Protein AF-A0A9E6J7W2-F1 (afdb_monomer_lite)

Foldseek 3Di:
DDDDDDDDDDDDDDDDDDDDDDDDDDDDDPPPQDFFLDPDLVVLQVLCVVVVWDWDPPQAEPVRFTWTADPPDVQGIWTQDGVRPQQFGIWGFVDSNLSRDPVGTPATAHSNRHHDGD

Structure (mmCIF, N/CA/C/O backbone):
data_AF-A0A9E6J7W2-F1
#
_entry.id   AF-A0A9E6J7W2-F1
#
loop_
_atom_site.group_PDB
_atom_site.id
_atom_site.type_symbol
_atom_site.label_atom_id
_atom_site.label_alt_id
_atom_site.label_comp_id
_atom_site.label_asym_id
_atom_site.label_entity_id
_atom_site.label_seq_id
_atom_site.pdbx_PDB_ins_code
_atom_site.Cartn_x
_atom_site.Cartn_y
_atom_site.Cartn_z
_atom_site.occupancy
_atom_site.B_iso_or_equiv
_atom_site.auth_seq_id
_atom_site.auth_comp_id
_atom_site.auth_asym_id
_atom_site.auth_atom_id
_atom_site.pdbx_PDB_model_num
ATOM 1 N N . MET A 1 1 ? 26.003 11.229 -41.371 1.00 37.41 1 MET A N 1
ATOM 2 C CA . MET A 1 1 ? 25.160 12.398 -41.080 1.00 37.41 1 MET A CA 1
ATOM 3 C C . MET A 1 1 ? 24.030 11.949 -40.191 1.00 37.41 1 MET A C 1
ATOM 5 O O . MET A 1 1 ? 23.267 11.060 -40.543 1.00 37.41 1 MET A O 1
ATOM 9 N N . ASP A 1 2 ? 24.050 12.538 -39.017 1.00 40.38 2 ASP A N 1
ATOM 10 C CA . ASP A 1 2 ? 23.169 12.412 -37.876 1.00 40.38 2 ASP A CA 1
ATOM 11 C C . ASP A 1 2 ? 21.709 12.703 -38.221 1.00 40.38 2 ASP A C 1
ATOM 13 O O . ASP A 1 2 ? 21.429 13.622 -38.990 1.00 40.38 2 ASP A O 1
ATOM 17 N N . SER A 1 3 ? 20.788 11.963 -37.597 1.00 37.66 3 SER A N 1
ATOM 18 C CA . SER A 1 3 ? 19.482 12.466 -37.140 1.00 37.66 3 SER A CA 1
ATOM 19 C C . SER A 1 3 ? 18.803 11.414 -36.262 1.00 37.66 3 SER A C 1
ATOM 21 O O . SER A 1 3 ? 18.032 10.575 -36.722 1.00 37.66 3 SER A O 1
ATOM 23 N N . VAL A 1 4 ? 19.113 11.460 -34.966 1.00 40.34 4 VAL A N 1
ATOM 24 C CA . VAL A 1 4 ? 18.351 10.785 -33.912 1.00 40.34 4 VAL A CA 1
ATOM 25 C C . VAL A 1 4 ? 17.054 11.558 -33.680 1.00 40.34 4 VAL A C 1
ATOM 27 O O . VAL A 1 4 ? 17.049 12.625 -33.076 1.00 40.34 4 VAL A O 1
ATOM 30 N N . SER A 1 5 ? 15.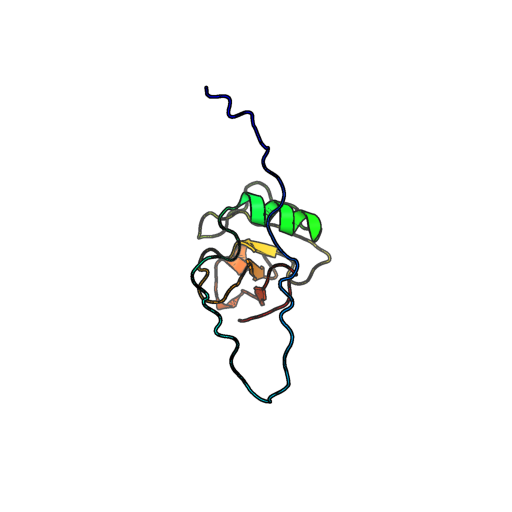941 11.029 -34.182 1.00 39.81 5 SER A N 1
ATOM 31 C CA . SER A 1 5 ? 14.605 11.467 -33.784 1.00 39.81 5 SER A CA 1
ATOM 32 C C . SER A 1 5 ? 13.992 10.419 -32.867 1.00 39.81 5 SER A C 1
ATOM 34 O O . SER A 1 5 ? 13.732 9.296 -33.281 1.00 39.81 5 SER A O 1
ATOM 36 N N . SER A 1 6 ? 13.827 10.831 -31.608 1.00 46.38 6 SER A N 1
ATOM 37 C CA . SER A 1 6 ? 12.690 10.557 -30.726 1.00 46.38 6 SER A CA 1
ATOM 38 C C . SER A 1 6 ? 11.976 9.215 -30.920 1.00 46.38 6 SER A C 1
ATOM 40 O O . SER A 1 6 ? 11.164 9.062 -31.831 1.00 46.38 6 SER A O 1
ATOM 42 N N . PHE A 1 7 ? 12.177 8.288 -29.981 1.00 36.03 7 PHE A N 1
ATOM 43 C CA . PHE A 1 7 ? 11.161 7.282 -29.690 1.00 36.03 7 PHE A CA 1
ATOM 44 C C . PHE A 1 7 ? 10.775 7.369 -28.218 1.00 36.03 7 PHE A C 1
ATOM 46 O O . PHE A 1 7 ? 11.618 7.396 -27.321 1.00 36.03 7 PHE A O 1
ATOM 53 N N . GLN A 1 8 ? 9.474 7.535 -28.027 1.00 35.81 8 GLN A N 1
ATOM 54 C CA . GLN A 1 8 ? 8.803 7.897 -26.796 1.00 35.81 8 GLN A CA 1
ATOM 55 C C . GLN A 1 8 ? 8.877 6.787 -25.746 1.00 35.81 8 GLN A C 1
ATOM 57 O O . GLN A 1 8 ? 8.942 5.599 -26.047 1.00 35.81 8 GLN A O 1
ATOM 62 N N . SER A 1 9 ? 8.796 7.229 -24.494 1.00 45.75 9 SER A N 1
ATOM 63 C CA . SER A 1 9 ? 8.381 6.453 -23.332 1.00 45.75 9 SER A CA 1
ATOM 64 C C . SER A 1 9 ? 7.164 5.577 -23.645 1.00 45.75 9 SER A C 1
ATOM 66 O O . SER A 1 9 ? 6.057 6.087 -23.820 1.00 45.75 9 SER A O 1
ATOM 68 N N . GLY A 1 10 ? 7.377 4.270 -23.676 1.00 41.31 10 GLY A N 1
ATOM 69 C CA . GLY A 1 10 ? 6.337 3.268 -23.835 1.00 41.31 10 GLY A CA 1
ATOM 70 C C . GLY A 1 10 ? 6.971 1.885 -23.796 1.00 41.31 10 GLY A C 1
ATOM 71 O O . GLY A 1 10 ? 7.944 1.630 -24.493 1.00 41.31 10 GLY A O 1
ATOM 72 N N . ASP A 1 11 ? 6.408 1.021 -22.960 1.00 39.44 11 ASP A N 1
ATOM 73 C CA . ASP A 1 11 ? 6.429 -0.431 -23.140 1.00 39.44 11 ASP A CA 1
ATOM 74 C C . ASP A 1 11 ? 7.755 -1.170 -22.887 1.00 39.44 11 ASP A C 1
ATOM 76 O O . ASP A 1 11 ? 8.495 -1.536 -23.792 1.00 39.44 11 ASP A O 1
ATOM 80 N N . TYR A 1 12 ? 7.990 -1.527 -21.623 1.00 38.62 12 TYR A N 1
ATOM 81 C CA . TYR A 1 12 ? 8.848 -2.654 -21.238 1.00 38.62 12 TYR A CA 1
ATOM 82 C C . TYR A 1 12 ? 8.186 -3.359 -20.040 1.00 38.62 12 TYR A C 1
ATOM 84 O O . TYR A 1 12 ? 7.742 -2.706 -19.104 1.00 38.62 12 TYR A O 1
ATOM 92 N N . SER A 1 13 ? 8.080 -4.682 -19.947 1.00 42.00 13 SER A N 1
ATOM 93 C CA . SER A 1 13 ? 8.609 -5.751 -20.788 1.00 42.00 13 SER A CA 1
ATOM 94 C C . SER A 1 13 ? 7.959 -7.058 -20.323 1.00 42.00 13 SER A C 1
ATOM 96 O O . SER A 1 13 ? 7.868 -7.280 -19.112 1.00 42.00 13 SER A O 1
ATOM 98 N N . GLY A 1 14 ? 7.517 -7.936 -21.226 1.00 34.50 14 GLY A N 1
ATOM 99 C CA . GLY A 1 14 ? 6.951 -9.214 -20.787 1.00 34.50 14 GLY A CA 1
ATOM 100 C C . GLY A 1 14 ? 6.360 -10.123 -21.859 1.00 34.50 14 GLY A C 1
ATOM 101 O O . GLY A 1 14 ? 5.227 -10.552 -21.700 1.00 34.50 14 GLY A O 1
ATOM 102 N N . ALA A 1 15 ? 7.101 -10.448 -22.918 1.00 33.97 15 ALA A N 1
ATOM 103 C CA . ALA A 1 15 ? 6.857 -11.634 -23.754 1.00 33.97 15 ALA A CA 1
ATOM 104 C C . ALA A 1 15 ? 8.132 -11.898 -24.574 1.00 33.97 15 ALA A C 1
ATOM 106 O O . ALA A 1 15 ? 8.554 -11.057 -25.353 1.00 33.97 15 ALA A O 1
ATOM 107 N N . ALA A 1 16 ? 8.918 -12.922 -24.244 1.00 32.53 16 ALA A N 1
ATOM 108 C CA . ALA A 1 16 ? 8.811 -14.290 -24.764 1.00 32.53 16 ALA A CA 1
ATOM 109 C C . ALA A 1 16 ? 9.997 -14.586 -25.703 1.00 32.53 16 ALA A C 1
ATOM 111 O O . ALA A 1 16 ? 9.915 -14.435 -26.915 1.00 32.53 16 ALA A O 1
ATOM 112 N N . VAL A 1 17 ? 11.110 -15.040 -25.122 1.00 32.12 17 VAL A N 1
ATOM 113 C CA . VAL A 1 17 ? 12.113 -15.839 -25.839 1.00 32.12 17 VAL A CA 1
ATOM 114 C C . VAL A 1 17 ? 11.833 -17.305 -25.517 1.00 32.12 17 VAL A C 1
ATOM 116 O O . VAL A 1 17 ? 12.159 -17.788 -24.436 1.00 32.12 17 VAL A O 1
ATOM 119 N N . ALA A 1 18 ? 11.153 -17.997 -26.430 1.00 33.44 18 ALA A N 1
ATOM 120 C CA . ALA A 1 18 ? 10.951 -19.439 -26.365 1.00 33.44 18 ALA A CA 1
ATOM 121 C C . ALA A 1 18 ? 12.073 -20.127 -27.154 1.00 33.44 18 ALA A C 1
ATOM 123 O O . ALA A 1 18 ? 12.047 -20.162 -28.382 1.00 33.44 18 ALA A O 1
ATOM 124 N N . ALA A 1 19 ? 13.063 -20.662 -26.439 1.00 34.28 19 ALA A N 1
ATOM 125 C CA . ALA A 1 19 ? 13.975 -21.670 -26.963 1.00 34.28 19 ALA A CA 1
ATOM 126 C C . ALA A 1 19 ? 13.446 -23.065 -26.590 1.00 34.28 19 ALA A C 1
ATOM 128 O O . ALA A 1 19 ? 12.995 -23.306 -25.471 1.00 34.28 19 ALA A O 1
ATOM 129 N N . VAL A 1 20 ? 13.480 -23.956 -27.575 1.00 37.06 20 VAL A N 1
ATOM 130 C CA . VAL A 1 20 ? 13.085 -25.368 -27.541 1.00 37.06 20 VAL A CA 1
ATOM 131 C C . VAL A 1 20 ? 13.962 -26.167 -26.564 1.00 37.06 20 VAL A C 1
ATOM 133 O O . VAL A 1 20 ? 15.180 -26.020 -26.600 1.00 37.06 20 VAL A O 1
ATOM 136 N N . GLY A 1 21 ? 13.373 -27.072 -25.766 1.00 34.47 21 GLY A N 1
ATOM 137 C CA . GLY A 1 21 ? 14.121 -28.190 -25.160 1.00 34.47 21 GLY A CA 1
ATOM 138 C C . GLY A 1 21 ? 13.737 -28.618 -23.733 1.00 34.47 21 GLY A C 1
ATOM 139 O O . GLY A 1 21 ? 14.224 -28.055 -22.767 1.00 34.47 21 GLY A O 1
ATOM 140 N N . ILE A 1 22 ? 12.918 -29.673 -23.641 1.00 41.28 22 ILE A N 1
ATOM 141 C CA . ILE A 1 22 ? 13.009 -30.838 -22.726 1.00 41.28 22 ILE A CA 1
ATOM 142 C C . ILE A 1 22 ? 13.142 -30.610 -21.192 1.00 41.28 22 ILE A C 1
ATOM 144 O O . ILE A 1 22 ? 14.193 -30.291 -20.652 1.00 41.28 22 ILE A O 1
ATOM 148 N N . VAL A 1 23 ? 12.033 -30.934 -20.507 1.00 47.88 23 VAL A N 1
ATOM 149 C CA . VAL A 1 23 ? 11.838 -31.600 -19.193 1.00 47.88 23 VAL A CA 1
ATOM 150 C C . VAL A 1 23 ? 13.066 -31.835 -18.291 1.00 47.88 23 VAL A C 1
ATOM 152 O O . VAL A 1 23 ? 13.894 -32.687 -18.593 1.00 47.88 23 VAL A O 1
ATOM 155 N N . CYS A 1 24 ? 13.045 -31.271 -17.069 1.00 29.14 24 CYS A N 1
ATOM 156 C CA . CYS A 1 24 ? 13.296 -32.043 -15.841 1.00 29.14 24 CYS A CA 1
ATOM 157 C C . CYS A 1 24 ? 12.790 -31.354 -14.555 1.00 29.14 24 CYS A C 1
ATOM 159 O O . CYS A 1 24 ? 12.589 -30.146 -14.477 1.00 29.14 24 CYS A O 1
ATOM 161 N N . LYS A 1 25 ? 12.533 -32.196 -13.556 1.00 40.50 25 LYS A N 1
ATOM 162 C CA . LYS A 1 25 ? 11.886 -31.970 -12.259 1.00 40.50 25 LYS A CA 1
ATOM 163 C C . LYS A 1 25 ? 12.780 -31.171 -11.287 1.00 40.50 25 LYS A C 1
ATOM 165 O O . LYS A 1 25 ? 13.980 -31.392 -11.245 1.00 40.50 25 LYS A O 1
ATOM 170 N N . ALA A 1 26 ? 12.132 -30.399 -10.408 1.00 39.62 26 ALA A N 1
ATOM 171 C CA . ALA A 1 26 ? 12.634 -29.841 -9.141 1.00 39.62 26 ALA A CA 1
ATOM 172 C C . ALA A 1 26 ? 13.436 -28.515 -9.159 1.00 39.62 26 ALA A C 1
ATOM 174 O O . ALA A 1 26 ? 14.560 -28.418 -9.628 1.00 39.62 26 ALA A O 1
ATOM 175 N N . CYS A 1 27 ? 12.819 -27.524 -8.499 1.00 43.03 27 CYS A N 1
ATOM 176 C CA . CYS A 1 27 ? 13.409 -26.538 -7.587 1.00 43.03 27 CYS A CA 1
ATOM 177 C C . CYS A 1 27 ? 14.731 -25.867 -8.004 1.00 43.03 27 CYS A C 1
ATOM 179 O O . CYS A 1 27 ? 15.810 -26.354 -7.681 1.00 43.03 27 CYS A O 1
ATOM 181 N N . LYS A 1 28 ? 14.619 -24.668 -8.590 1.00 43.34 28 LYS A N 1
ATOM 182 C CA . LYS A 1 28 ? 15.223 -23.399 -8.119 1.00 43.34 28 LYS A CA 1
ATOM 183 C C . LYS A 1 28 ? 15.224 -22.399 -9.276 1.00 43.34 28 LYS A C 1
ATOM 185 O O . LYS A 1 28 ? 16.207 -22.257 -9.994 1.00 43.34 28 LYS A O 1
ATOM 190 N N . ALA A 1 29 ? 14.125 -21.657 -9.419 1.00 43.91 29 ALA A N 1
ATOM 191 C CA . ALA A 1 29 ? 14.202 -20.369 -10.094 1.00 43.91 29 ALA A CA 1
ATOM 192 C C . ALA A 1 29 ? 15.068 -19.467 -9.208 1.00 43.91 29 ALA A C 1
ATOM 194 O O . ALA A 1 29 ? 14.683 -19.131 -8.085 1.00 43.91 29 ALA A O 1
ATOM 195 N N . THR A 1 30 ? 16.265 -19.143 -9.679 1.00 45.91 30 THR A N 1
ATOM 196 C CA . THR A 1 30 ? 17.186 -18.191 -9.065 1.00 45.91 30 THR A CA 1
ATOM 197 C C . THR A 1 30 ? 16.527 -16.812 -9.050 1.00 45.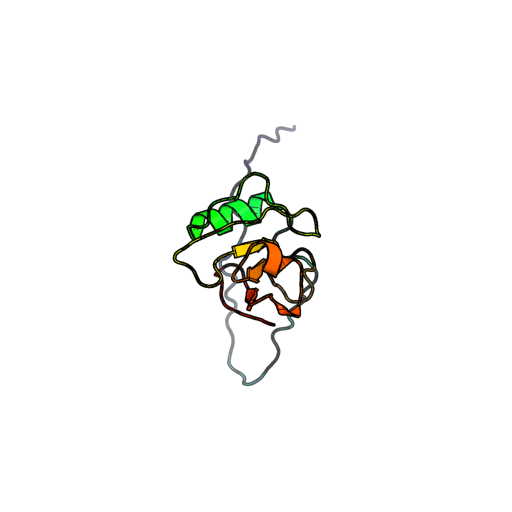91 30 THR A C 1
ATOM 199 O O . THR A 1 30 ? 16.711 -15.996 -9.948 1.00 45.91 30 THR A O 1
ATOM 202 N N . ARG A 1 31 ? 15.705 -16.538 -8.027 1.00 44.91 31 ARG A N 1
ATOM 203 C CA . ARG A 1 31 ? 15.174 -15.195 -7.791 1.00 44.91 31 ARG A CA 1
ATOM 204 C C . ARG A 1 31 ? 16.343 -14.299 -7.394 1.00 44.91 31 ARG A C 1
ATOM 206 O O . ARG A 1 31 ? 16.694 -14.213 -6.221 1.00 44.91 31 ARG A O 1
ATOM 213 N N . LYS A 1 32 ? 16.952 -13.626 -8.365 1.00 45.03 32 LYS A N 1
ATOM 214 C CA . LYS A 1 32 ? 17.808 -12.475 -8.092 1.00 45.03 32 LYS A CA 1
ATOM 215 C C . LYS A 1 32 ? 16.881 -11.326 -7.679 1.00 45.03 32 LYS A C 1
ATOM 217 O O . LYS A 1 32 ? 16.448 -10.542 -8.514 1.00 45.03 32 LYS A O 1
ATOM 222 N N . ILE A 1 33 ? 16.469 -11.308 -6.410 1.00 54.25 33 ILE A N 1
ATOM 223 C CA . ILE A 1 33 ? 15.690 -10.206 -5.839 1.00 54.25 33 ILE A CA 1
ATOM 224 C C . ILE A 1 33 ? 16.689 -9.186 -5.322 1.00 54.25 33 ILE A C 1
ATOM 226 O O . ILE A 1 33 ? 17.279 -9.370 -4.262 1.00 54.25 33 ILE A O 1
ATOM 230 N N . THR A 1 34 ? 16.915 -8.129 -6.084 1.00 58.47 34 THR A N 1
ATOM 231 C CA . THR A 1 34 ? 17.732 -7.008 -5.624 1.00 58.47 34 THR A CA 1
ATOM 232 C C . THR A 1 34 ? 17.026 -5.720 -6.013 1.00 58.47 34 THR A C 1
ATOM 234 O O . THR A 1 34 ? 17.372 -5.120 -7.024 1.00 58.47 34 THR A O 1
ATOM 237 N N . GLY A 1 35 ? 15.996 -5.346 -5.247 1.00 61.88 35 GLY A N 1
ATOM 238 C CA . GLY A 1 35 ? 15.332 -4.048 -5.377 1.00 61.88 35 GLY A CA 1
ATOM 239 C C . GLY A 1 35 ? 13.844 -4.048 -5.001 1.00 61.88 35 GLY A C 1
ATOM 240 O O . GLY A 1 35 ? 13.199 -5.101 -5.005 1.00 61.88 35 GLY A O 1
ATOM 241 N N . PRO A 1 36 ? 13.285 -2.876 -4.649 1.00 69.69 36 PRO A N 1
ATOM 242 C CA . PRO A 1 36 ? 11.846 -2.704 -4.454 1.00 69.69 36 PRO A CA 1
ATOM 243 C C . PRO A 1 36 ? 11.075 -3.079 -5.724 1.00 69.69 36 PRO A C 1
ATOM 245 O O . PRO A 1 36 ? 11.543 -2.856 -6.833 1.00 69.69 36 PRO A O 1
ATOM 248 N N . ALA A 1 37 ? 9.867 -3.644 -5.593 1.00 74.62 37 ALA A N 1
ATOM 249 C CA . ALA A 1 37 ? 9.099 -4.032 -6.784 1.00 74.62 37 ALA A CA 1
ATOM 250 C C . ALA A 1 37 ? 8.571 -2.827 -7.593 1.00 74.62 37 ALA A C 1
ATOM 252 O O . ALA A 1 37 ? 8.127 -3.015 -8.730 1.00 74.62 37 ALA A O 1
ATOM 253 N N . PHE A 1 38 ? 8.611 -1.631 -6.994 1.00 77.25 38 PHE A N 1
ATOM 254 C CA . PHE A 1 38 ? 8.387 -0.335 -7.632 1.00 77.25 38 PHE A CA 1
ATOM 255 C C . PHE A 1 38 ? 9.542 0.605 -7.289 1.00 77.25 38 PHE A C 1
ATOM 257 O O . PHE A 1 38 ? 9.785 0.880 -6.107 1.00 77.25 38 PHE A O 1
ATOM 264 N N . GLU A 1 39 ? 10.191 1.158 -8.308 1.00 71.69 39 GLU A N 1
ATOM 265 C CA . GLU A 1 39 ? 11.303 2.099 -8.138 1.00 71.69 39 GLU A CA 1
ATOM 266 C C . GLU A 1 39 ? 10.787 3.437 -7.589 1.00 71.69 39 GLU A C 1
ATOM 268 O O . GLU A 1 39 ? 11.386 4.054 -6.701 1.00 71.69 39 GLU A O 1
ATOM 273 N N . THR A 1 40 ? 9.589 3.850 -8.021 1.00 80.12 40 THR A N 1
ATOM 274 C CA . THR A 1 40 ? 8.979 5.130 -7.632 1.00 80.12 40 THR A CA 1
ATOM 275 C C . THR A 1 40 ? 7.643 4.972 -6.901 1.00 80.12 40 THR A C 1
ATOM 277 O O . THR A 1 40 ? 6.979 3.936 -6.934 1.00 80.12 40 THR A O 1
ATOM 280 N N . THR A 1 41 ? 7.238 6.016 -6.171 1.00 80.44 41 THR A N 1
ATOM 281 C CA . THR A 1 41 ? 5.916 6.072 -5.525 1.00 80.44 41 THR A CA 1
ATOM 282 C C . THR A 1 41 ? 4.786 6.294 -6.528 1.00 80.44 41 THR A C 1
ATOM 284 O O . THR A 1 41 ? 3.647 5.958 -6.212 1.00 80.44 41 THR A O 1
ATOM 287 N N . ALA A 1 42 ? 5.092 6.847 -7.706 1.00 82.19 42 ALA A N 1
ATOM 288 C CA . ALA A 1 42 ? 4.139 7.062 -8.788 1.00 82.19 42 ALA A CA 1
ATOM 289 C C . ALA A 1 42 ? 3.704 5.728 -9.409 1.00 82.19 42 ALA A C 1
ATOM 291 O O . ALA A 1 42 ? 2.514 5.444 -9.445 1.00 82.19 42 ALA A O 1
ATOM 292 N N . GLU A 1 43 ? 4.652 4.847 -9.741 1.00 82.88 43 GLU A N 1
ATOM 293 C CA . GLU A 1 43 ? 4.346 3.505 -10.266 1.00 82.88 43 GLU A CA 1
ATOM 294 C C . GLU A 1 43 ? 3.471 2.691 -9.305 1.00 82.88 43 GLU A C 1
ATOM 296 O O . GLU A 1 43 ? 2.497 2.048 -9.704 1.00 82.88 43 GLU A O 1
ATOM 301 N N . ALA A 1 44 ? 3.788 2.756 -8.009 1.00 83.56 44 ALA A N 1
ATOM 302 C CA . ALA A 1 44 ? 2.985 2.115 -6.976 1.00 83.56 44 ALA A CA 1
ATOM 303 C C . ALA A 1 44 ? 1.570 2.715 -6.892 1.00 83.56 44 ALA A C 1
ATOM 305 O O . ALA A 1 44 ? 0.619 1.986 -6.616 1.00 83.56 44 ALA A O 1
ATOM 306 N N . ALA A 1 45 ? 1.420 4.024 -7.130 1.00 85.19 45 ALA A N 1
ATOM 307 C CA . ALA A 1 45 ? 0.126 4.700 -7.152 1.00 85.19 45 ALA A CA 1
ATOM 308 C C . ALA A 1 45 ? -0.716 4.279 -8.360 1.00 85.19 45 ALA A C 1
ATOM 310 O O . ALA A 1 45 ? -1.899 3.993 -8.193 1.00 85.19 45 ALA A O 1
ATOM 311 N N . ASP A 1 46 ? -0.110 4.181 -9.542 1.00 86.19 46 ASP A N 1
ATOM 312 C CA . ASP A 1 46 ? -0.797 3.758 -10.763 1.00 86.19 46 ASP A CA 1
ATOM 313 C C . ASP A 1 46 ? -1.279 2.312 -10.646 1.00 86.19 46 ASP A C 1
ATOM 315 O O . ASP A 1 46 ? -2.421 1.994 -10.984 1.00 86.19 46 ASP A O 1
ATOM 319 N N . GLN A 1 47 ? -0.440 1.427 -10.099 1.00 86.00 47 GLN A N 1
ATOM 320 C CA . GLN A 1 47 ? -0.842 0.047 -9.846 1.00 86.00 47 GLN A CA 1
ATOM 321 C C . GLN A 1 47 ? -1.932 -0.034 -8.769 1.00 86.00 47 GLN A C 1
ATOM 323 O O . GLN A 1 47 ? -2.925 -0.737 -8.948 1.00 86.00 47 GLN A O 1
ATOM 328 N N . ALA A 1 48 ? -1.806 0.724 -7.677 1.00 86.62 48 ALA A N 1
ATOM 329 C CA . ALA A 1 48 ? -2.846 0.809 -6.654 1.00 86.62 48 ALA A CA 1
ATOM 330 C C . ALA A 1 48 ? -4.181 1.308 -7.241 1.00 86.62 48 ALA A C 1
ATOM 332 O O . ALA A 1 48 ? -5.238 0.762 -6.918 1.00 86.62 48 ALA A O 1
ATOM 333 N N . ALA A 1 49 ? -4.142 2.288 -8.148 1.00 87.75 49 ALA A N 1
ATOM 334 C CA . ALA A 1 49 ? -5.318 2.812 -8.834 1.00 87.75 49 ALA A CA 1
ATOM 335 C C . ALA A 1 49 ? -5.991 1.752 -9.720 1.00 87.75 49 ALA A C 1
ATOM 337 O O . ALA A 1 49 ? -7.215 1.617 -9.668 1.00 87.75 49 ALA A O 1
ATOM 338 N N . LYS A 1 50 ? -5.216 0.939 -10.456 1.00 88.44 50 LYS A N 1
ATOM 339 C CA . LYS A 1 50 ? -5.739 -0.209 -11.231 1.00 88.44 50 LYS A CA 1
ATOM 340 C C . LYS A 1 50 ? -6.455 -1.231 -10.345 1.00 88.44 50 LYS A C 1
ATOM 342 O O . LYS A 1 50 ? -7.458 -1.806 -10.751 1.00 88.44 50 LYS A O 1
ATOM 347 N N . LEU A 1 51 ? -5.980 -1.406 -9.113 1.00 84.31 51 LEU A N 1
ATOM 348 C CA . LEU A 1 51 ? -6.569 -2.294 -8.104 1.00 84.31 51 LEU A CA 1
ATOM 349 C C . LEU A 1 51 ? -7.744 -1.646 -7.341 1.00 84.31 51 LEU A C 1
ATOM 351 O O . LEU A 1 51 ? -8.293 -2.229 -6.405 1.00 84.31 51 LEU A O 1
ATOM 355 N N . GLY A 1 52 ? -8.137 -0.424 -7.713 1.00 89.38 52 GLY A N 1
ATOM 356 C CA . GLY A 1 52 ? -9.263 0.299 -7.121 1.00 89.38 52 GLY A CA 1
ATOM 357 C C . GLY A 1 52 ? -8.948 1.008 -5.802 1.00 89.38 52 GLY A C 1
ATOM 358 O O . GLY A 1 52 ? -9.868 1.459 -5.113 1.00 89.38 52 GLY A O 1
ATOM 359 N N . TYR A 1 53 ? -7.672 1.126 -5.433 1.00 90.62 53 TYR A N 1
ATOM 360 C CA . TYR A 1 53 ? -7.253 1.907 -4.276 1.00 90.62 53 TYR A CA 1
ATOM 361 C C . TYR A 1 53 ? -7.176 3.387 -4.613 1.00 90.62 53 TYR A C 1
ATOM 363 O O . TYR A 1 53 ? -6.794 3.793 -5.708 1.00 90.62 53 TYR A O 1
ATOM 371 N N . LYS A 1 54 ? -7.525 4.213 -3.629 1.00 88.94 54 LYS A N 1
ATOM 372 C CA . LYS A 1 54 ? -7.451 5.668 -3.731 1.00 88.94 54 LYS A CA 1
ATOM 373 C C . LYS A 1 54 ? -6.377 6.189 -2.793 1.00 88.94 54 LYS A C 1
ATOM 375 O O . LYS A 1 54 ? -6.292 5.745 -1.649 1.00 88.94 54 LYS A O 1
ATOM 380 N N . GLU A 1 55 ? -5.574 7.137 -3.265 1.00 88.00 55 GLU A N 1
ATOM 381 C CA . GLU A 1 55 ? -4.604 7.826 -2.414 1.00 88.00 55 GLU A CA 1
ATOM 382 C C . GLU A 1 55 ? -5.334 8.554 -1.280 1.00 88.00 55 GLU A C 1
ATOM 384 O O . GLU A 1 55 ? -6.284 9.311 -1.503 1.00 88.00 55 GLU A O 1
ATOM 389 N N . VAL A 1 56 ? -4.879 8.333 -0.049 1.00 85.25 56 VAL A N 1
ATOM 390 C CA . VAL A 1 56 ? -5.345 9.082 1.113 1.00 85.25 56 VAL A CA 1
ATOM 391 C C . VAL A 1 56 ? -4.478 10.331 1.219 1.00 85.25 56 VAL A C 1
ATOM 393 O O . VAL A 1 56 ? -3.364 10.290 1.742 1.00 85.25 56 VAL A O 1
ATOM 396 N N . LYS A 1 57 ? -4.981 11.452 0.690 1.00 79.81 57 LYS A N 1
ATOM 397 C CA . LYS A 1 57 ? -4.272 12.741 0.709 1.00 79.81 57 LYS A CA 1
ATOM 398 C C . LYS A 1 57 ? -3.847 13.096 2.139 1.00 79.81 57 LYS A C 1
ATOM 400 O O . LYS A 1 57 ? -4.676 13.121 3.044 1.00 79.81 57 LYS A O 1
ATOM 405 N N . GLY A 1 58 ? -2.555 13.358 2.332 1.00 74.44 58 GLY A N 1
ATOM 406 C CA . GLY A 1 58 ? -1.976 13.721 3.632 1.00 74.44 58 GLY A CA 1
ATOM 407 C C . GLY A 1 58 ? -1.655 12.545 4.562 1.00 74.44 58 GLY A C 1
ATOM 408 O O . GLY A 1 58 ? -1.002 12.753 5.582 1.00 74.44 58 GLY A O 1
ATOM 409 N N . ALA A 1 59 ? -2.039 11.309 4.222 1.00 76.81 59 ALA A N 1
ATOM 410 C CA . ALA A 1 59 ? -1.627 10.135 4.981 1.00 76.81 59 ALA A CA 1
ATOM 411 C C . ALA A 1 59 ? -0.311 9.581 4.423 1.00 76.81 59 ALA A C 1
ATOM 413 O O . ALA A 1 59 ? -0.255 8.996 3.339 1.00 76.81 59 ALA A O 1
ATOM 414 N N . LEU A 1 60 ? 0.749 9.752 5.207 1.00 81.12 60 LEU A N 1
ATOM 415 C CA . LEU A 1 60 ? 2.048 9.143 4.963 1.00 81.12 60 LEU A CA 1
ATOM 416 C C . LEU A 1 60 ? 2.318 8.079 6.024 1.00 81.12 60 LEU A C 1
ATOM 418 O O . LEU A 1 60 ? 1.969 8.242 7.195 1.00 81.12 60 LEU A O 1
ATOM 422 N N . ASN A 1 61 ? 2.961 6.986 5.624 1.00 79.25 61 ASN A N 1
ATOM 423 C CA . ASN A 1 61 ? 3.494 6.036 6.593 1.00 79.25 61 ASN A CA 1
ATOM 424 C C . ASN A 1 61 ? 4.776 6.597 7.251 1.00 79.25 61 ASN A C 1
ATOM 426 O O . ASN A 1 61 ? 5.325 7.619 6.835 1.00 79.25 61 ASN A O 1
ATOM 430 N N . LYS A 1 62 ? 5.302 5.902 8.266 1.00 77.38 62 LYS A N 1
ATOM 431 C CA . LYS A 1 62 ? 6.541 6.280 8.973 1.00 77.38 62 LYS A CA 1
ATOM 432 C C . LYS A 1 62 ? 7.746 6.423 8.028 1.00 77.38 62 LYS A C 1
ATOM 434 O O . LYS A 1 62 ? 8.654 7.195 8.310 1.00 77.38 62 LYS A O 1
ATOM 439 N N . ALA A 1 63 ? 7.739 5.709 6.903 1.00 75.06 63 ALA A N 1
ATOM 440 C CA . ALA A 1 63 ? 8.758 5.778 5.859 1.00 75.06 63 ALA A CA 1
ATOM 441 C C . ALA A 1 63 ? 8.485 6.883 4.813 1.00 75.06 63 ALA A C 1
ATOM 443 O O . ALA A 1 63 ? 9.074 6.861 3.733 1.00 75.06 63 ALA A O 1
ATOM 444 N N . LYS A 1 64 ? 7.587 7.838 5.108 1.00 81.12 64 LYS A N 1
ATOM 445 C CA . LYS A 1 64 ? 7.182 8.951 4.229 1.00 81.12 64 LYS A CA 1
ATOM 446 C C . LYS A 1 64 ? 6.626 8.497 2.871 1.00 81.12 64 LYS A C 1
ATOM 448 O O . LYS A 1 64 ? 6.699 9.229 1.890 1.00 81.12 64 LYS A O 1
ATOM 453 N N . GLN A 1 65 ? 6.069 7.290 2.806 1.00 82.62 65 GLN A N 1
ATOM 454 C CA . GLN A 1 65 ? 5.416 6.764 1.608 1.00 82.62 65 GLN A CA 1
ATOM 455 C C . GLN A 1 65 ? 3.928 7.093 1.634 1.00 82.62 65 GLN A C 1
ATOM 457 O O . GLN A 1 65 ? 3.304 7.087 2.698 1.00 82.62 65 GLN A O 1
ATOM 462 N N . LYS A 1 66 ? 3.359 7.315 0.449 1.00 87.69 66 LYS A N 1
ATOM 463 C CA . LYS A 1 66 ? 1.921 7.503 0.259 1.00 87.69 66 LYS A CA 1
ATOM 464 C C . LYS A 1 66 ? 1.142 6.281 0.745 1.00 87.69 66 LYS A C 1
ATOM 466 O O . LYS A 1 66 ? 1.551 5.139 0.511 1.00 87.69 66 LYS A O 1
ATOM 471 N N . VAL A 1 67 ? 0.022 6.538 1.415 1.00 88.31 67 VAL A N 1
ATOM 472 C CA . VAL A 1 67 ? -0.932 5.510 1.834 1.00 88.31 67 VAL A CA 1
ATOM 473 C C . VAL A 1 67 ? -2.116 5.518 0.879 1.00 88.31 67 VAL A C 1
ATOM 475 O O . VAL A 1 67 ? -2.717 6.559 0.616 1.00 88.31 67 VAL A O 1
ATOM 478 N N . PHE A 1 68 ? -2.479 4.339 0.391 1.00 90.25 68 PHE A N 1
ATOM 479 C CA . PHE A 1 68 ? -3.658 4.130 -0.434 1.00 90.25 68 PHE A CA 1
ATOM 480 C C . PHE A 1 68 ? -4.678 3.302 0.337 1.00 90.25 68 PHE A C 1
ATOM 482 O O . PHE A 1 68 ? -4.321 2.458 1.158 1.00 90.25 68 PHE A O 1
ATOM 489 N N . HIS A 1 69 ? -5.957 3.549 0.082 1.00 91.69 69 HIS A N 1
ATOM 490 C CA . HIS A 1 69 ? -7.056 2.915 0.792 1.00 91.69 69 HIS A CA 1
ATOM 491 C C . HIS A 1 69 ? -8.132 2.426 -0.172 1.00 91.69 69 HIS A C 1
ATOM 493 O O . HIS A 1 69 ? -8.546 3.141 -1.089 1.00 91.69 69 HIS A O 1
ATOM 499 N N . ASN A 1 70 ? -8.620 1.217 0.084 1.00 90.50 70 ASN A N 1
ATOM 500 C CA . ASN A 1 70 ? -9.772 0.630 -0.572 1.00 90.50 70 ASN A CA 1
ATOM 501 C C . ASN A 1 70 ? -10.639 -0.071 0.477 1.00 90.50 70 ASN A C 1
ATOM 503 O O . ASN A 1 70 ? -10.216 -1.025 1.119 1.00 90.50 70 ASN A O 1
ATOM 507 N N . LYS A 1 71 ? -11.888 0.382 0.626 1.00 86.50 71 LYS A N 1
ATOM 508 C CA . LYS A 1 71 ? -12.836 -0.192 1.594 1.00 86.50 71 LYS A CA 1
ATOM 509 C C . LYS A 1 71 ? -13.259 -1.625 1.248 1.00 86.50 71 LYS A C 1
ATOM 511 O O . LYS A 1 71 ? -13.745 -2.323 2.130 1.00 86.50 71 LYS A O 1
ATOM 516 N N . LYS A 1 72 ? -13.143 -2.022 -0.024 1.00 87.56 72 LYS A N 1
ATOM 517 C CA . LYS A 1 72 ? -13.608 -3.317 -0.546 1.00 87.56 72 LYS A CA 1
ATOM 518 C C . LYS A 1 72 ? -12.500 -4.364 -0.650 1.00 87.56 72 LYS A C 1
ATOM 520 O O . LYS A 1 72 ? -12.813 -5.522 -0.893 1.00 87.56 72 LYS A O 1
ATOM 525 N N . ALA A 1 73 ? -11.240 -3.961 -0.520 1.00 87.62 73 ALA A N 1
ATOM 526 C CA . ALA A 1 73 ? -10.109 -4.861 -0.677 1.00 87.62 73 ALA A CA 1
ATOM 527 C C . ALA A 1 73 ? -9.551 -5.303 0.679 1.00 87.62 73 ALA A C 1
ATOM 529 O O . ALA A 1 73 ? -9.689 -4.604 1.686 1.00 87.62 73 ALA A O 1
ATOM 530 N N . ASP A 1 74 ? -8.895 -6.458 0.671 1.00 85.50 74 ASP A N 1
ATOM 531 C CA . ASP A 1 74 ? -8.127 -6.984 1.790 1.00 85.50 74 ASP A CA 1
ATOM 532 C C . ASP A 1 74 ? -6.682 -7.177 1.313 1.00 85.50 74 ASP A C 1
ATOM 534 O O . ASP A 1 74 ? -6.424 -8.062 0.494 1.00 85.50 74 ASP A O 1
ATOM 538 N N . PRO A 1 75 ? -5.738 -6.314 1.725 1.00 88.56 75 PRO A N 1
ATOM 539 C CA . PRO A 1 75 ? -5.788 -5.373 2.850 1.00 88.56 75 PRO A CA 1
ATOM 540 C C . PRO A 1 75 ? -6.456 -4.029 2.522 1.00 88.56 75 PRO A C 1
ATOM 542 O O . PRO A 1 75 ? -6.306 -3.496 1.424 1.00 88.56 75 PRO A O 1
ATOM 545 N N . LYS A 1 76 ? -7.113 -3.405 3.506 1.00 91.31 76 LYS A N 1
ATOM 546 C CA . LYS A 1 76 ? -7.821 -2.122 3.310 1.00 91.31 76 LYS A CA 1
ATOM 547 C C . LYS A 1 76 ? -6.886 -0.958 3.010 1.00 91.31 76 LYS A C 1
ATOM 549 O O . LYS A 1 76 ? -7.218 -0.082 2.213 1.00 91.31 76 LYS A O 1
ATOM 554 N N . PHE A 1 77 ? -5.729 -0.925 3.664 1.00 90.75 77 PHE A N 1
ATOM 555 C CA . PHE A 1 77 ? -4.715 0.106 3.487 1.00 90.75 77 PHE A CA 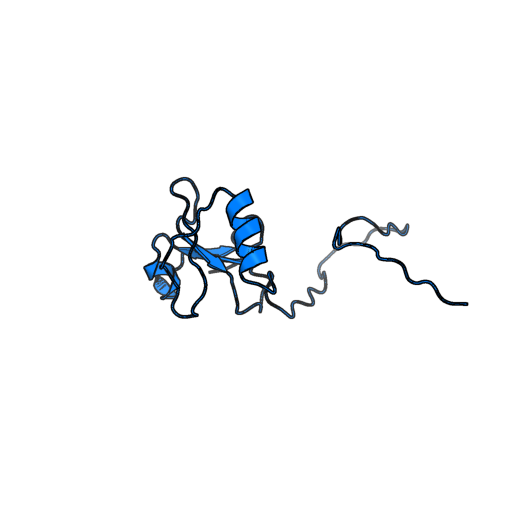1
ATOM 556 C C . PHE A 1 77 ? -3.439 -0.517 2.951 1.00 90.75 77 PHE A C 1
ATOM 558 O O . PHE A 1 77 ? -2.967 -1.522 3.481 1.00 90.75 77 PHE A O 1
ATOM 565 N N . ILE A 1 78 ? -2.858 0.120 1.939 1.00 90.88 78 ILE A N 1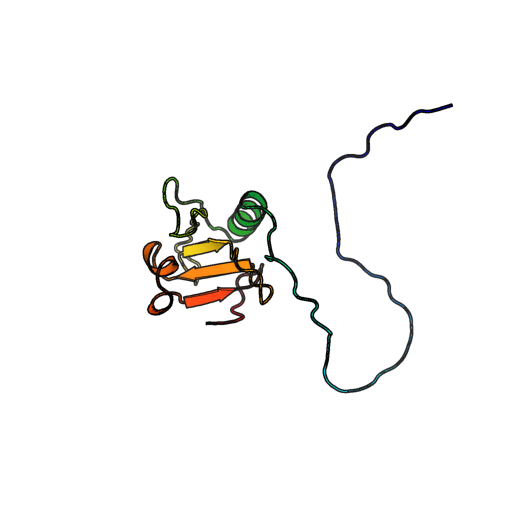
ATOM 566 C CA . ILE A 1 78 ? -1.590 -0.291 1.347 1.00 90.88 78 ILE A CA 1
ATOM 567 C C . ILE A 1 78 ? -0.613 0.877 1.276 1.00 90.88 78 ILE A C 1
ATOM 569 O O . ILE A 1 78 ? -0.997 2.039 1.158 1.00 90.88 78 ILE A O 1
ATOM 573 N N . SER A 1 79 ? 0.675 0.562 1.338 1.00 90.81 79 SER A N 1
ATOM 574 C CA . SER A 1 79 ? 1.759 1.492 1.009 1.00 90.81 79 SER A CA 1
ATOM 575 C C . SER A 1 79 ? 2.849 0.752 0.250 1.00 90.81 79 SER A C 1
ATOM 577 O O . SER A 1 79 ? 2.989 -0.458 0.424 1.00 90.81 79 SER A O 1
ATOM 579 N N . ARG A 1 80 ? 3.618 1.463 -0.579 1.00 89.50 80 ARG A N 1
ATOM 580 C CA . ARG A 1 80 ? 4.740 0.877 -1.323 1.00 89.50 80 ARG A CA 1
ATOM 581 C C . ARG A 1 80 ? 5.718 0.179 -0.375 1.00 89.50 80 ARG A C 1
ATOM 583 O O . ARG A 1 80 ? 6.116 0.760 0.639 1.00 89.50 80 ARG A O 1
ATOM 590 N N . ASP A 1 81 ? 6.127 -1.036 -0.724 1.00 85.25 81 ASP A N 1
ATOM 591 C CA . ASP A 1 81 ? 7.232 -1.707 -0.046 1.00 85.25 81 ASP A CA 1
ATOM 592 C C . ASP A 1 81 ? 8.572 -1.162 -0.561 1.00 85.25 81 ASP A C 1
ATOM 594 O O . ASP A 1 81 ? 9.025 -1.498 -1.651 1.00 85.25 81 ASP A O 1
ATOM 598 N N . ALA A 1 82 ? 9.180 -0.273 0.225 1.00 77.44 82 ALA A N 1
ATOM 599 C CA . ALA A 1 82 ? 10.468 0.335 -0.098 1.00 77.44 82 ALA A CA 1
ATOM 600 C C . ALA A 1 82 ? 11.669 -0.555 0.271 1.00 77.44 82 ALA A C 1
ATOM 602 O O . ALA A 1 82 ? 12.779 -0.258 -0.156 1.00 77.44 82 ALA A O 1
ATOM 603 N N . ASP A 1 83 ? 11.466 -1.621 1.057 1.00 73.12 83 ASP A N 1
ATOM 604 C CA . ASP A 1 83 ? 12.575 -2.441 1.559 1.00 73.12 83 ASP A CA 1
ATOM 605 C C . ASP A 1 83 ? 13.069 -3.440 0.499 1.00 73.12 83 ASP A C 1
ATOM 607 O O . ASP A 1 83 ? 14.227 -3.835 0.525 1.00 73.12 83 ASP A O 1
ATOM 611 N N . GLY A 1 84 ? 12.207 -3.876 -0.430 1.00 63.25 84 GLY A N 1
ATOM 612 C CA . GLY A 1 84 ? 12.598 -4.592 -1.655 1.00 63.25 84 GLY A CA 1
ATOM 613 C C . GLY A 1 84 ? 13.302 -5.946 -1.512 1.00 63.25 84 GLY A C 1
ATOM 614 O O . GLY A 1 84 ? 13.615 -6.581 -2.512 1.00 63.25 84 GLY A O 1
ATOM 615 N N . HIS A 1 85 ? 13.520 -6.447 -0.299 1.00 64.06 85 HIS A N 1
ATOM 616 C CA . HIS A 1 85 ? 14.312 -7.662 -0.085 1.00 64.06 85 HIS A CA 1
ATOM 617 C C . HIS A 1 85 ? 13.681 -8.940 -0.667 1.00 64.06 85 HIS A C 1
ATOM 619 O O . HIS A 1 85 ? 14.401 -9.873 -1.002 1.00 64.06 85 HIS A O 1
ATOM 625 N N . ASN A 1 86 ? 12.349 -8.990 -0.811 1.00 60.94 86 ASN A N 1
ATOM 626 C CA . ASN A 1 86 ? 11.615 -10.215 -1.169 1.00 60.94 86 ASN A CA 1
ATOM 627 C C . ASN A 1 86 ? 10.675 -10.066 -2.379 1.00 60.94 86 ASN A C 1
ATOM 629 O O . ASN A 1 86 ? 9.807 -10.914 -2.590 1.00 60.94 86 ASN A O 1
ATOM 633 N N . GLY A 1 87 ? 10.821 -8.998 -3.172 1.00 63.38 87 GLY A N 1
ATOM 634 C CA . GLY A 1 87 ? 9.926 -8.727 -4.303 1.00 63.38 87 GLY A CA 1
ATOM 635 C C . GLY A 1 87 ? 8.522 -8.301 -3.863 1.00 63.38 87 GLY A C 1
ATOM 636 O O . GLY A 1 87 ? 7.568 -8.414 -4.630 1.00 63.38 87 GLY A O 1
ATOM 637 N N . GLY A 1 88 ? 8.398 -7.831 -2.618 1.00 79.81 88 GLY A N 1
ATOM 638 C CA . GLY A 1 88 ? 7.199 -7.171 -2.126 1.00 79.81 88 GLY A CA 1
ATOM 639 C C . GLY A 1 88 ? 6.977 -5.863 -2.867 1.00 79.81 88 GLY A C 1
ATOM 640 O O . GLY A 1 88 ? 7.906 -5.086 -3.081 1.00 79.81 88 GLY A O 1
ATOM 641 N N . ALA A 1 89 ? 5.735 -5.647 -3.275 1.00 85.19 89 ALA A N 1
ATOM 642 C CA . ALA A 1 89 ? 5.290 -4.445 -3.958 1.00 85.19 89 ALA A CA 1
ATOM 643 C C . ALA A 1 89 ? 4.537 -3.524 -2.998 1.00 85.19 89 ALA A C 1
ATOM 645 O O . ALA A 1 89 ? 4.749 -2.309 -2.986 1.00 85.19 89 ALA A O 1
ATOM 646 N N . PHE A 1 90 ? 3.727 -4.118 -2.121 1.00 88.31 90 PHE A N 1
ATOM 647 C CA . PHE A 1 90 ? 2.922 -3.393 -1.153 1.00 88.31 90 PHE A CA 1
ATOM 648 C C . PHE A 1 90 ? 3.036 -3.992 0.248 1.00 88.31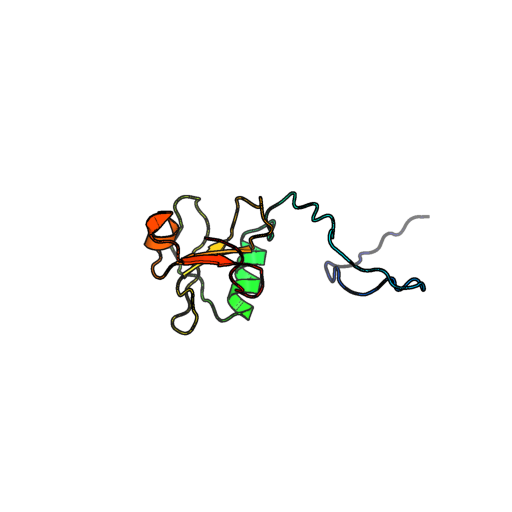 90 PHE A C 1
ATOM 650 O O . PHE A 1 90 ? 3.067 -5.206 0.439 1.00 88.31 90 PHE A O 1
ATOM 657 N N . LYS A 1 91 ? 3.028 -3.124 1.257 1.00 89.00 91 LYS A N 1
ATOM 658 C CA . LYS A 1 91 ? 2.725 -3.488 2.644 1.00 89.00 91 LYS A CA 1
ATOM 659 C C . LYS A 1 91 ? 1.263 -3.202 2.911 1.00 89.00 91 LYS A C 1
ATOM 661 O O . LYS A 1 91 ? 0.809 -2.098 2.612 1.00 89.00 91 LYS A O 1
ATOM 666 N N . GLY A 1 92 ? 0.567 -4.173 3.491 1.00 90.19 92 GLY A N 1
ATOM 667 C CA . GLY A 1 92 ? -0.850 -4.078 3.818 1.00 90.19 92 GLY A CA 1
ATOM 668 C C . GLY A 1 92 ? -1.124 -3.944 5.311 1.00 90.19 92 GLY A C 1
ATOM 669 O O . GLY A 1 92 ? -0.356 -4.431 6.148 1.00 90.19 92 GLY A O 1
ATOM 670 N N . ALA A 1 93 ? -2.235 -3.293 5.644 1.00 89.75 93 ALA A N 1
ATOM 671 C CA . ALA A 1 93 ? -2.821 -3.295 6.977 1.00 89.75 93 ALA A CA 1
ATOM 672 C C . ALA A 1 93 ? -4.327 -2.988 6.936 1.00 89.75 93 ALA A C 1
ATOM 674 O O . ALA A 1 93 ? -4.848 -2.437 5.965 1.00 89.75 93 ALA A O 1
ATOM 675 N N . ASP A 1 94 ? -5.010 -3.254 8.049 1.00 87.00 94 ASP A N 1
ATOM 676 C CA . ASP A 1 94 ? -6.420 -2.888 8.239 1.00 87.00 94 ASP A CA 1
ATOM 677 C C . ASP A 1 94 ? -6.638 -1.398 8.505 1.00 87.00 94 ASP A C 1
ATOM 679 O O . ASP A 1 94 ? -7.748 -0.891 8.350 1.00 87.00 94 ASP A O 1
ATOM 683 N N . THR A 1 95 ? -5.588 -0.683 8.919 1.00 86.12 95 THR A N 1
ATOM 684 C CA . THR A 1 95 ? -5.624 0.753 9.224 1.00 86.12 95 THR A CA 1
ATOM 685 C C . THR A 1 95 ? -4.368 1.451 8.710 1.00 86.12 95 THR A C 1
ATOM 687 O O . THR A 1 95 ? -3.296 0.845 8.647 1.00 86.12 95 THR A O 1
ATOM 690 N N . ALA A 1 96 ? -4.458 2.753 8.419 1.00 84.06 96 ALA A N 1
ATOM 691 C CA . ALA A 1 96 ? -3.298 3.555 8.013 1.00 84.06 96 ALA A CA 1
ATOM 692 C C . ALA A 1 96 ? -2.165 3.518 9.058 1.00 84.06 96 ALA A C 1
ATOM 694 O O . ALA A 1 96 ? -0.996 3.364 8.709 1.00 84.06 96 ALA A O 1
ATOM 695 N N . ASN A 1 97 ? -2.503 3.578 10.353 1.00 80.88 97 ASN A N 1
ATOM 696 C CA . ASN A 1 97 ? -1.513 3.453 11.427 1.00 80.88 97 ASN A CA 1
ATOM 697 C C . ASN A 1 97 ? -0.953 2.025 11.541 1.00 80.88 97 ASN A C 1
ATOM 699 O O . ASN A 1 97 ? 0.177 1.826 11.989 1.00 80.88 97 ASN A O 1
ATOM 703 N N . GLY A 1 98 ? -1.727 1.031 11.100 1.00 82.12 98 GLY A N 1
ATOM 704 C CA . GLY A 1 98 ? -1.329 -0.368 11.068 1.00 82.12 98 GLY A CA 1
ATOM 705 C C . GLY A 1 98 ? -0.083 -0.611 10.216 1.00 82.12 98 GLY A C 1
ATOM 706 O O . GLY A 1 98 ? 0.775 -1.405 10.599 1.00 82.12 98 GLY A O 1
ATOM 707 N N . LEU A 1 99 ? 0.087 0.162 9.136 1.00 83.31 99 LEU A N 1
ATOM 708 C CA . LEU A 1 99 ? 1.271 0.123 8.271 1.00 83.31 99 LEU A CA 1
ATOM 709 C C . LEU A 1 99 ? 2.566 0.480 9.026 1.00 83.31 99 LEU A C 1
ATOM 711 O O . LEU A 1 99 ? 3.645 -0.036 8.712 1.00 83.31 99 LEU A O 1
ATOM 715 N N . ASN A 1 100 ? 2.471 1.305 10.074 1.00 82.38 100 ASN A N 1
ATOM 716 C CA . ASN A 1 100 ? 3.626 1.805 10.821 1.00 82.38 100 ASN A CA 1
ATOM 717 C C . ASN A 1 100 ? 4.200 0.791 11.819 1.00 82.38 100 ASN A C 1
ATOM 719 O O . ASN A 1 100 ? 5.367 0.916 12.195 1.00 82.38 100 ASN A O 1
ATOM 723 N N . LYS A 1 101 ? 3.429 -0.218 12.244 1.00 82.38 101 LYS A N 1
ATOM 724 C CA . LYS A 1 101 ? 3.858 -1.186 13.267 1.00 82.38 101 LYS A CA 1
ATOM 725 C C . LYS A 1 101 ? 3.806 -2.604 12.709 1.00 82.38 101 LYS A C 1
ATOM 727 O O . LYS A 1 101 ? 2.776 -3.038 12.216 1.00 82.38 101 LYS A O 1
ATOM 732 N N . LYS A 1 102 ? 4.898 -3.365 12.847 1.00 79.56 102 LYS A N 1
ATOM 733 C CA . LYS A 1 102 ? 4.991 -4.745 12.325 1.00 79.56 102 LYS A CA 1
ATOM 734 C C . LYS A 1 102 ? 3.872 -5.656 12.855 1.00 79.56 102 LYS A C 1
ATOM 736 O O . LYS A 1 102 ? 3.303 -6.409 12.085 1.00 79.56 102 LYS A O 1
ATOM 741 N N . LYS A 1 103 ? 3.505 -5.519 14.136 1.00 81.56 103 LYS A N 1
ATOM 742 C CA . LYS A 1 103 ? 2.443 -6.304 14.797 1.00 81.56 103 LYS A CA 1
ATOM 743 C C . LYS A 1 103 ? 1.045 -6.110 14.187 1.00 81.56 103 LYS A C 1
ATOM 745 O O . LYS A 1 103 ? 0.202 -6.979 14.339 1.00 81.56 103 LYS A O 1
ATOM 750 N N . THR A 1 104 ? 0.788 -4.964 13.558 1.00 84.00 104 THR A N 1
ATOM 751 C CA . THR A 1 104 ? -0.534 -4.587 13.025 1.00 84.00 104 THR A CA 1
ATOM 752 C C . THR A 1 104 ? -0.575 -4.565 11.498 1.00 84.00 104 THR A C 1
ATOM 754 O O . THR A 1 104 ? -1.572 -4.130 10.924 1.00 84.00 104 THR A O 1
ATOM 757 N N . ARG A 1 105 ? 0.511 -4.978 10.833 1.00 86.00 105 ARG A N 1
ATOM 758 C CA . ARG A 1 105 ? 0.505 -5.208 9.387 1.00 86.00 105 ARG A CA 1
ATOM 759 C C . ARG A 1 105 ? -0.154 -6.549 9.110 1.00 86.00 105 ARG A C 1
ATOM 761 O O . ARG A 1 105 ? 0.098 -7.517 9.820 1.00 86.00 105 ARG A 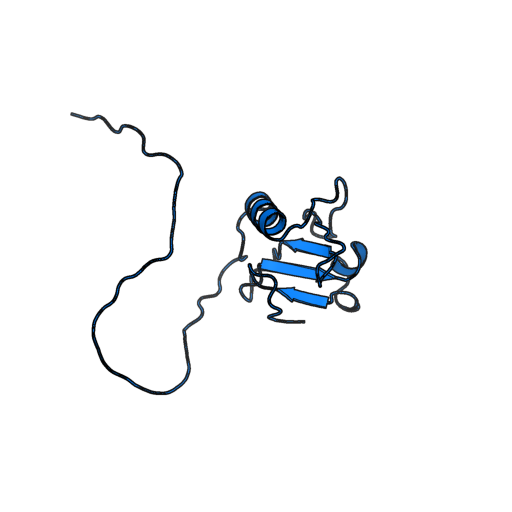O 1
ATOM 768 N N . SER A 1 106 ? -0.959 -6.600 8.058 1.00 85.50 106 SER A N 1
ATOM 769 C CA . SER A 1 106 ? -1.559 -7.848 7.585 1.00 85.50 106 SER A CA 1
ATOM 770 C C . SER A 1 106 ? -0.548 -8.693 6.799 1.00 85.50 106 SER A C 1
ATOM 772 O O . SER A 1 106 ? -0.643 -9.924 6.790 1.00 85.50 106 SER A O 1
ATOM 774 N N . GLY A 1 107 ? 0.450 -8.046 6.182 1.00 87.94 107 GLY A N 1
ATOM 775 C CA . GLY A 1 107 ? 1.602 -8.694 5.560 1.00 87.94 107 GLY A CA 1
ATOM 776 C C . GLY A 1 107 ? 2.261 -7.875 4.449 1.00 87.94 107 GLY A C 1
ATOM 777 O O . GLY A 1 107 ? 1.993 -6.680 4.276 1.00 87.94 107 GLY A O 1
ATOM 778 N N . THR A 1 108 ? 3.116 -8.559 3.690 1.00 88.50 108 THR A N 1
ATOM 779 C CA . THR A 1 108 ? 3.718 -8.077 2.441 1.00 88.50 108 THR A CA 1
ATOM 780 C C . THR A 1 108 ? 3.040 -8.759 1.261 1.00 88.50 108 THR A C 1
ATOM 782 O O . THR A 1 108 ? 2.790 -9.968 1.286 1.00 88.50 108 THR A O 1
ATOM 785 N N . TYR A 1 109 ? 2.768 -7.979 0.226 1.00 87.88 109 TYR A N 1
ATOM 786 C CA . TYR A 1 109 ? 2.005 -8.367 -0.946 1.00 87.88 109 TYR A CA 1
ATOM 787 C C . TYR A 1 109 ? 2.798 -8.079 -2.217 1.00 87.88 109 TYR A C 1
ATOM 789 O O . TYR A 1 109 ? 3.618 -7.157 -2.247 1.00 87.88 109 TYR A O 1
ATOM 797 N N . ASP A 1 110 ? 2.556 -8.863 -3.260 1.00 86.25 110 ASP A N 1
ATOM 798 C CA . ASP A 1 110 ? 3.076 -8.598 -4.600 1.00 86.25 110 ASP A CA 1
ATOM 799 C C . ASP A 1 110 ? 2.245 -7.531 -5.346 1.00 86.25 110 ASP A C 1
ATOM 801 O O . ASP A 1 110 ? 1.389 -6.858 -4.764 1.00 86.25 110 ASP A O 1
ATOM 805 N N . LYS A 1 111 ? 2.541 -7.332 -6.638 1.00 84.62 111 LYS A N 1
ATOM 806 C CA . LYS A 1 111 ? 1.932 -6.294 -7.492 1.00 84.62 111 LYS A CA 1
ATOM 807 C C . LYS A 1 111 ? 0.430 -6.493 -7.722 1.00 84.62 111 LYS A C 1
ATOM 809 O O . LYS A 1 111 ? -0.241 -5.526 -8.080 1.00 84.62 111 LYS A O 1
ATOM 814 N N . ASP A 1 112 ? -0.069 -7.703 -7.485 1.00 85.00 112 ASP A N 1
ATOM 815 C CA . ASP A 1 112 ? -1.460 -8.107 -7.690 1.00 85.00 112 ASP A CA 1
ATOM 816 C C . ASP A 1 112 ? -2.206 -8.288 -6.355 1.00 85.00 112 ASP A C 1
ATOM 818 O O . ASP A 1 112 ? -3.302 -8.840 -6.314 1.00 85.00 112 ASP A O 1
ATOM 822 N N . LEU A 1 113 ? -1.616 -7.817 -5.246 1.00 86.31 113 LEU A N 1
ATOM 823 C CA . LEU A 1 113 ? -2.123 -7.973 -3.876 1.00 86.31 113 LEU A CA 1
ATOM 824 C C . LEU A 1 113 ? -2.256 -9.423 -3.410 1.00 86.31 113 LEU A C 1
ATOM 826 O O . LEU A 1 113 ? -3.029 -9.731 -2.499 1.00 86.31 113 LEU A O 1
ATOM 830 N N . LYS A 1 114 ? -1.435 -10.325 -3.945 1.00 86.69 114 LYS A N 1
ATOM 831 C CA . LYS A 1 114 ? -1.279 -11.657 -3.375 1.00 86.69 114 LYS A CA 1
ATOM 832 C C . LYS A 1 114 ? -0.267 -11.606 -2.239 1.00 86.69 114 LYS A C 1
ATOM 834 O O . LYS A 1 114 ? 0.839 -11.081 -2.366 1.00 86.69 114 LYS A O 1
ATOM 839 N N . LYS A 1 115 ? -0.658 -12.153 -1.089 1.00 88.81 115 LYS A N 1
ATOM 840 C CA . LYS A 1 115 ? 0.184 -12.177 0.109 1.00 88.81 115 LYS A CA 1
ATOM 841 C C . LYS A 1 115 ? 1.395 -13.089 -0.109 1.00 88.81 115 LYS A C 1
ATOM 843 O O . LYS A 1 115 ? 1.232 -14.268 -0.415 1.00 88.81 115 LYS A O 1
ATOM 848 N N . ILE A 1 116 ? 2.596 -12.550 0.097 1.00 83.69 116 ILE A N 1
ATOM 849 C CA . ILE A 1 116 ? 3.874 -13.272 -0.031 1.00 83.69 116 ILE A CA 1
ATOM 850 C C . ILE A 1 116 ? 4.612 -13.429 1.303 1.00 83.69 116 ILE A C 1
ATOM 852 O O . ILE A 1 116 ? 5.523 -14.245 1.408 1.00 83.69 116 ILE A O 1
ATOM 856 N N . GLY A 1 117 ? 4.241 -12.650 2.322 1.00 79.38 117 GLY A N 1
ATOM 857 C CA . GLY A 1 117 ? 4.906 -12.670 3.621 1.00 79.38 117 GLY A CA 1
ATOM 858 C C . GLY A 1 117 ? 4.119 -11.958 4.716 1.00 79.38 117 GLY A C 1
ATOM 859 O O . GLY A 1 117 ? 3.059 -11.376 4.463 1.00 79.38 117 GLY A O 1
ATOM 860 N N . SER A 1 118 ? 4.644 -12.024 5.938 1.00 70.50 118 SER A N 1
ATOM 861 C CA . SER A 1 118 ? 4.070 -11.462 7.172 1.00 70.50 118 SER A CA 1
ATOM 862 C C . SER A 1 118 ? 4.976 -10.411 7.804 1.00 70.50 118 SER A C 1
ATOM 864 O O . SER A 1 118 ? 6.168 -10.735 8.019 1.00 70.50 118 SER A O 1
#

pLDDT: mean 70.65, std 20.49, range [29.14, 91.69]

Radius of gyration: 18.18 Å; chains: 1; bounding box: 39×46×56 Å

Sequence (118 aa):
MDSVSSFQSGDYSGAAVAAVGIVCKACKATRKITGPAFETTAEAADQAAKLGYKEVKGALNKAKQKVFHNKKADPKFISRDADGHNGGAFKGADTANGLNKKKTRSGTYDKDLKKIGS

Secondary structure (DSSP, 8-state):
--------S-------------------------S-S-SSHHHHHHHHHHTT-EEEEEEE-TTSPEEEE-TTSSSSEEEE--S-TT---EEEESSTGGGGSGGGEEEEE-TTS-EEE-